Protein AF-U1ZRI5-F1 (afdb_monomer_lite)

Foldseek 3Di:
DDPVVVVVVDDVVPPDPPKDFPDWDDDVQAIFTQIPVGPGPDGQGPVNVVVVPD

Radius of gyration: 13.44 Å; chains: 1; bounding box: 24×23×33 Å

Secondary structure (DSSP, 8-state):
--THHHHHT--GGGS-TT--EEEEEEETTEEEEEETTS----EEEHHHHHHTT-

pLDDT: mean 84.55, std 15.76, range [50.91, 97.88]

Structure (mmCIF, N/CA/C/O backbone):
data_AF-U1ZRI5-F1
#
_entry.id   AF-U1ZRI5-F1
#
loop_
_atom_site.group_PDB
_atom_site.id
_atom_site.type_symbol
_atom_site.label_atom_id
_atom_site.label_alt_id
_atom_site.label_comp_id
_atom_site.label_asym_id
_atom_site.label_entity_id
_atom_site.label_seq_id
_atom_site.pdbx_PDB_ins_code
_atom_site.Cartn_x
_atom_site.Cartn_y
_atom_site.Cartn_z
_atom_site.occupancy
_atom_site.B_iso_or_equiv
_atom_site.auth_seq_id
_atom_site.auth_comp_id
_atom_site.auth_asym_id
_atom_site.auth_atom_id
_atom_site.pdbx_PDB_model_num
ATOM 1 N N . MET A 1 1 ? 14.436 -12.780 24.861 1.00 55.66 1 MET A N 1
ATOM 2 C CA . MET A 1 1 ? 13.053 -12.498 24.430 1.00 55.66 1 MET A CA 1
ATOM 3 C C . MET A 1 1 ? 12.513 -13.768 23.790 1.00 55.66 1 MET A C 1
ATOM 5 O O . MET A 1 1 ? 13.072 -14.169 22.772 1.00 55.66 1 MET A O 1
ATOM 9 N N . PRO A 1 2 ? 11.588 -14.502 24.431 1.00 63.91 2 PRO A N 1
ATOM 10 C CA . PRO A 1 2 ? 11.097 -15.765 23.894 1.00 63.91 2 PRO A CA 1
ATOM 11 C C . PRO A 1 2 ? 10.245 -15.496 22.644 1.00 63.91 2 PRO A C 1
ATOM 13 O O . PRO A 1 2 ? 9.433 -14.580 22.616 1.00 63.91 2 PRO A O 1
ATOM 16 N N . HIS A 1 3 ? 10.440 -16.313 21.610 1.00 54.94 3 HIS A N 1
ATOM 17 C CA . HIS A 1 3 ? 9.823 -16.231 20.276 1.00 54.94 3 HIS A CA 1
ATOM 18 C C . HIS A 1 3 ? 8.273 -16.137 20.286 1.00 54.94 3 HIS A C 1
ATOM 20 O O . HIS A 1 3 ? 7.671 -15.725 19.294 1.00 54.94 3 HIS A O 1
ATOM 26 N N . ALA A 1 4 ? 7.622 -16.489 21.399 1.00 51.28 4 ALA A N 1
ATOM 27 C CA . ALA A 1 4 ? 6.168 -16.516 21.541 1.00 51.28 4 ALA A CA 1
ATOM 28 C C . ALA A 1 4 ? 5.493 -15.127 21.488 1.00 51.28 4 ALA A C 1
ATOM 30 O O . ALA A 1 4 ? 4.409 -15.025 20.925 1.00 51.28 4 ALA A O 1
ATOM 31 N N . GLU A 1 5 ? 6.130 -14.052 21.972 1.00 52.56 5 GLU A N 1
ATOM 32 C CA . GLU A 1 5 ? 5.516 -12.705 21.967 1.00 52.56 5 GLU A CA 1
ATOM 33 C C . GLU A 1 5 ? 5.377 -12.108 20.557 1.00 52.56 5 GLU A C 1
ATOM 35 O O . GLU A 1 5 ? 4.438 -11.366 20.285 1.00 52.56 5 GLU A O 1
ATOM 40 N N . ILE A 1 6 ? 6.276 -12.449 19.626 1.00 56.84 6 ILE A N 1
ATOM 41 C CA . ILE A 1 6 ? 6.294 -11.844 18.280 1.00 56.84 6 ILE A CA 1
ATOM 42 C C . ILE A 1 6 ? 5.100 -12.316 17.439 1.00 56.84 6 ILE A C 1
ATOM 44 O O . ILE A 1 6 ? 4.560 -11.551 16.644 1.00 56.84 6 ILE A O 1
ATOM 48 N N . LEU A 1 7 ? 4.659 -13.563 17.627 1.00 50.91 7 LEU A N 1
ATOM 49 C CA . LEU A 1 7 ? 3.489 -14.109 16.929 1.00 50.91 7 LEU A CA 1
ATOM 50 C C . LEU A 1 7 ? 2.177 -13.566 17.499 1.00 50.91 7 LEU A C 1
ATOM 52 O O . LEU A 1 7 ? 1.168 -13.525 16.802 1.00 50.91 7 LEU A O 1
ATOM 56 N N . GLU A 1 8 ? 2.194 -13.106 18.747 1.00 53.03 8 GLU A N 1
ATOM 57 C CA . GLU A 1 8 ? 1.024 -12.521 19.384 1.00 53.03 8 GLU A CA 1
ATOM 58 C C . GLU A 1 8 ? 0.742 -11.082 18.918 1.00 53.03 8 GLU A C 1
ATOM 60 O O . GLU A 1 8 ? -0.387 -10.608 19.046 1.00 53.03 8 GLU A O 1
ATOM 65 N N . LEU A 1 9 ? 1.736 -10.425 18.305 1.00 56.50 9 LEU A N 1
ATOM 66 C CA . LEU A 1 9 ? 1.634 -9.083 17.725 1.00 56.50 9 LEU A CA 1
ATOM 67 C C . LEU A 1 9 ? 0.958 -9.036 16.342 1.00 56.50 9 LEU A C 1
ATOM 69 O O . LEU A 1 9 ? 0.576 -7.954 15.909 1.00 56.50 9 LEU A O 1
ATOM 73 N N . ILE A 1 10 ? 0.792 -10.167 15.645 1.00 65.38 10 ILE A N 1
ATOM 74 C CA . ILE A 1 10 ? 0.186 -10.209 14.301 1.00 65.38 10 ILE A CA 1
ATOM 75 C C . ILE A 1 10 ? -1.122 -11.005 14.359 1.00 65.38 10 ILE A C 1
ATOM 77 O O . ILE A 1 10 ? -1.227 -12.114 13.838 1.00 65.38 10 ILE A O 1
ATOM 81 N N . LYS A 1 11 ? -2.131 -10.444 15.033 1.00 71.81 11 LYS A N 1
ATOM 82 C CA . LYS A 1 11 ? -3.503 -10.970 15.013 1.00 71.81 11 LYS A CA 1
ATOM 83 C C . LYS A 1 11 ? -4.324 -10.119 14.034 1.00 71.81 11 LYS A C 1
ATOM 85 O O . LYS A 1 11 ? -4.640 -8.983 14.382 1.00 71.81 11 LYS A O 1
ATOM 90 N N . PRO A 1 12 ? -4.663 -10.615 12.828 1.00 65.50 12 PRO A N 1
ATOM 91 C 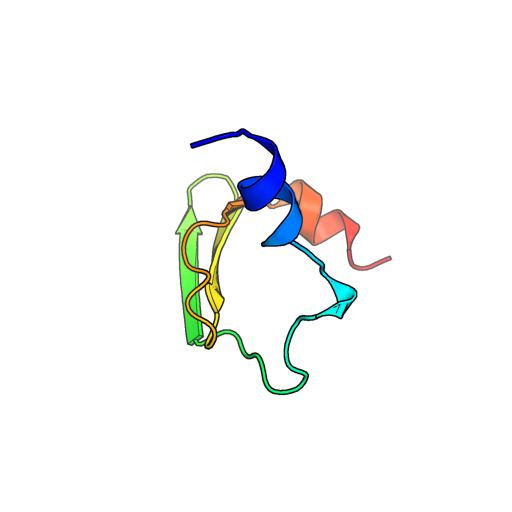CA . PRO A 1 12 ? -5.405 -9.829 11.836 1.00 65.50 12 PRO A CA 1
ATOM 92 C C . PRO A 1 12 ? -6.770 -9.365 12.364 1.00 65.50 12 PRO A C 1
ATOM 94 O O . PRO A 1 12 ? -7.208 -8.264 12.047 1.00 65.50 12 PRO A O 1
ATOM 97 N N . ASP A 1 13 ? -7.381 -10.147 13.256 1.00 77.12 13 ASP A N 1
ATOM 98 C CA . ASP A 1 13 ? -8.666 -9.832 13.893 1.00 77.12 13 ASP A CA 1
ATOM 99 C C . ASP A 1 13 ? -8.588 -8.684 14.919 1.00 77.12 13 ASP A C 1
ATOM 101 O O . ASP A 1 13 ? -9.615 -8.248 15.434 1.00 77.12 13 ASP A O 1
ATOM 105 N N . LEU A 1 14 ? -7.381 -8.203 15.244 1.00 75.62 14 LEU A N 1
ATOM 106 C CA . LEU A 1 14 ? -7.161 -7.069 16.147 1.00 75.62 14 LEU A CA 1
ATOM 107 C C . LEU A 1 14 ? -6.840 -5.762 15.417 1.00 75.62 14 LEU A C 1
ATOM 109 O O . LEU A 1 14 ? -6.613 -4.757 16.088 1.00 75.62 14 LEU A O 1
ATOM 113 N N . ALA A 1 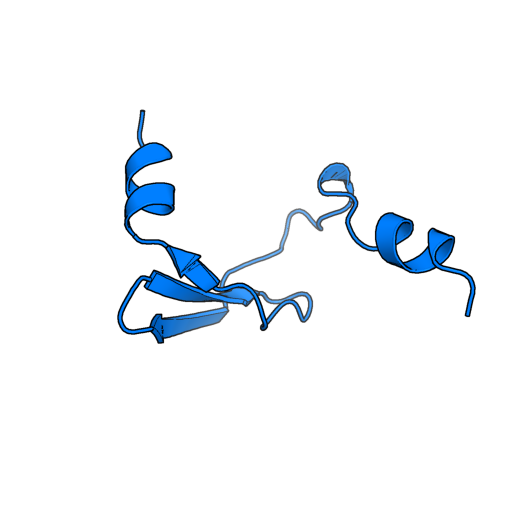15 ? -6.807 -5.751 14.083 1.00 79.81 15 ALA A N 1
ATOM 114 C CA . ALA A 1 15 ? -6.577 -4.524 13.332 1.00 79.81 15 ALA A CA 1
ATOM 115 C C . ALA A 1 15 ? -7.713 -3.509 13.606 1.00 79.81 15 ALA A C 1
ATOM 117 O O . ALA A 1 15 ? -8.880 -3.843 13.377 1.00 79.81 15 ALA A O 1
ATOM 118 N N . PRO A 1 16 ? -7.417 -2.284 14.096 1.00 83.56 16 PRO A N 1
ATOM 119 C CA . PRO A 1 16 ? -8.424 -1.237 14.217 1.00 83.56 16 PRO A CA 1
ATOM 120 C C . PRO A 1 16 ? -9.190 -1.007 12.907 1.00 83.56 16 PRO A C 1
ATOM 122 O O . PRO A 1 16 ? -8.617 -0.984 11.818 1.00 83.56 16 PRO A O 1
ATOM 125 N N . SER A 1 17 ? -10.505 -0.806 13.010 1.00 87.38 17 SER A N 1
ATOM 126 C CA . SER A 1 17 ? -11.387 -0.633 11.846 1.00 87.38 17 SER A CA 1
ATOM 127 C C . SER A 1 17 ? -11.150 0.667 11.071 1.00 87.38 17 SER A C 1
ATOM 129 O O . SER A 1 17 ? -11.616 0.808 9.946 1.00 87.38 17 SER A O 1
ATOM 131 N N . ASP A 1 18 ? -10.471 1.632 11.686 1.00 91.50 18 ASP A N 1
ATOM 132 C CA . ASP A 1 18 ? -10.135 2.946 11.141 1.00 91.50 18 ASP A CA 1
ATOM 133 C C . ASP A 1 18 ? -8.729 3.005 10.517 1.00 91.50 18 ASP A C 1
ATOM 135 O O . ASP A 1 18 ? -8.275 4.078 10.111 1.00 91.50 18 ASP A O 1
ATOM 139 N N . ILE A 1 19 ? -8.040 1.863 10.395 1.00 92.19 19 ILE A N 1
ATOM 140 C CA . ILE A 1 19 ? -6.751 1.802 9.703 1.00 92.19 19 ILE A CA 1
ATOM 141 C C . ILE A 1 19 ? -6.918 2.191 8.235 1.00 92.19 19 ILE A C 1
ATOM 143 O O . ILE A 1 19 ? -7.771 1.675 7.512 1.00 92.19 19 ILE A O 1
ATOM 147 N N . CYS A 1 20 ? -6.036 3.072 7.770 1.00 94.38 20 CYS A N 1
ATOM 148 C CA . CYS A 1 20 ? -5.985 3.512 6.387 1.00 94.38 20 CYS A CA 1
ATOM 149 C C . CYS A 1 20 ? -4.555 3.465 5.839 1.00 94.38 20 CYS A C 1
ATOM 151 O O . CYS A 1 20 ? -3.570 3.462 6.582 1.00 94.38 20 CYS A O 1
ATOM 153 N N . VAL A 1 21 ? -4.445 3.428 4.510 1.00 95.75 21 VAL A N 1
ATOM 154 C CA . VAL A 1 21 ? -3.163 3.567 3.812 1.00 95.75 21 VAL A CA 1
ATOM 155 C C . VAL A 1 21 ? -2.799 5.049 3.758 1.00 95.75 21 VAL A C 1
ATOM 157 O O . VAL A 1 21 ? -3.541 5.853 3.199 1.00 95.75 21 VAL A O 1
ATOM 160 N N . GLN A 1 22 ? -1.644 5.401 4.314 1.00 97.38 22 GLN A N 1
ATOM 161 C CA . GLN A 1 22 ? -1.100 6.759 4.311 1.00 97.38 22 GLN A CA 1
ATOM 162 C C . GLN A 1 22 ? -0.200 7.033 3.102 1.00 97.38 22 GLN A C 1
ATOM 164 O O . GLN A 1 22 ? -0.144 8.159 2.613 1.00 97.38 22 GLN A O 1
ATOM 169 N N . ALA A 1 23 ? 0.523 6.018 2.624 1.00 97.56 23 ALA A N 1
ATOM 170 C CA . ALA A 1 23 ? 1.419 6.148 1.482 1.00 97.56 23 ALA A CA 1
ATOM 171 C C . ALA A 1 23 ? 1.631 4.812 0.766 1.00 97.56 23 ALA A C 1
ATOM 173 O O . ALA A 1 23 ? 1.458 3.734 1.341 1.00 97.56 23 ALA A O 1
ATOM 174 N N . ILE A 1 24 ? 2.042 4.914 -0.498 1.00 97.44 24 ILE A N 1
ATOM 175 C CA . ILE A 1 24 ? 2.399 3.787 -1.353 1.00 97.44 24 ILE A CA 1
ATOM 176 C C . ILE A 1 24 ? 3.751 4.097 -1.986 1.00 97.44 24 ILE A C 1
ATOM 178 O O . ILE A 1 24 ? 3.879 5.079 -2.717 1.00 97.44 24 ILE A O 1
ATOM 182 N N . ASN A 1 25 ? 4.742 3.243 -1.741 1.00 97.75 25 ASN A N 1
ATOM 183 C CA . ASN A 1 25 ? 6.057 3.360 -2.365 1.00 97.75 25 ASN A CA 1
ATOM 184 C C . ASN A 1 25 ? 6.240 2.238 -3.386 1.00 97.75 25 ASN A C 1
ATOM 186 O O . ASN A 1 25 ? 6.029 1.062 -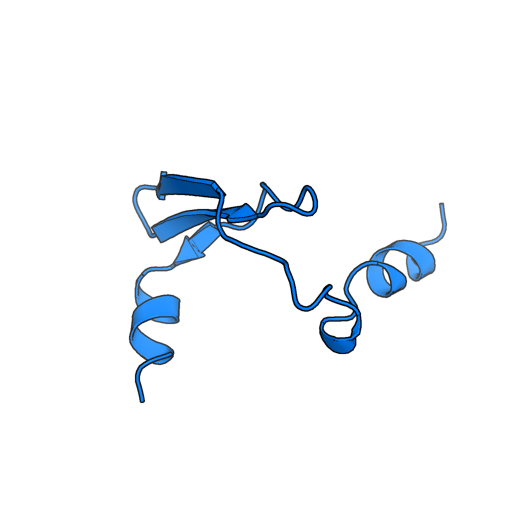3.077 1.00 97.75 25 ASN A O 1
ATOM 190 N N . ALA A 1 26 ? 6.660 2.591 -4.600 1.00 96.81 26 ALA A N 1
ATOM 191 C CA . ALA A 1 26 ? 6.981 1.606 -5.623 1.00 96.81 26 ALA A CA 1
ATOM 192 C C . ALA A 1 26 ? 8.220 0.799 -5.218 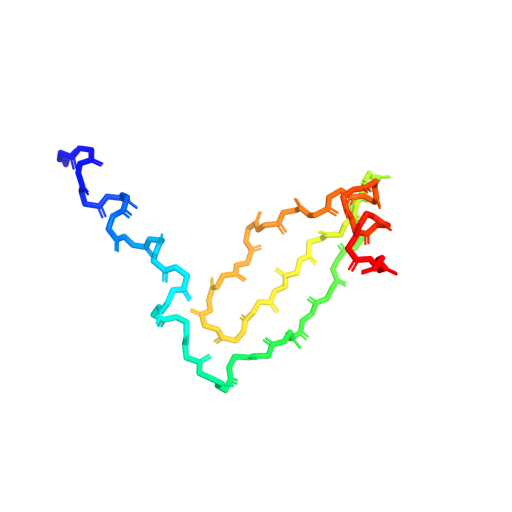1.00 96.81 26 ALA A C 1
ATOM 194 O O . ALA A 1 26 ? 9.247 1.358 -4.838 1.00 96.81 26 ALA A O 1
ATOM 195 N N . GLN A 1 27 ? 8.122 -0.518 -5.350 1.00 94.88 27 GLN A N 1
ATOM 196 C CA . GLN A 1 27 ? 9.236 -1.448 -5.235 1.00 94.88 27 GLN A CA 1
ATOM 197 C C . GLN A 1 27 ? 9.313 -2.200 -6.566 1.00 94.88 27 GLN A C 1
ATOM 199 O O . GLN A 1 27 ? 8.284 -2.513 -7.152 1.00 94.88 27 GLN A O 1
ATOM 204 N N . GLY A 1 28 ? 10.500 -2.489 -7.102 1.00 95.38 28 GLY A N 1
ATOM 205 C CA . GLY A 1 28 ? 10.624 -3.018 -8.476 1.00 95.38 28 GLY A CA 1
ATOM 206 C C . GLY A 1 28 ? 9.723 -4.228 -8.806 1.00 95.38 28 GLY A C 1
ATOM 207 O O . GLY A 1 28 ? 9.328 -4.401 -9.955 1.00 95.38 28 GLY A O 1
ATOM 208 N N . TYR A 1 29 ? 9.339 -5.023 -7.799 1.00 96.50 29 TYR A N 1
ATOM 209 C CA . TYR A 1 29 ? 8.476 -6.206 -7.916 1.00 96.50 29 TYR A CA 1
ATOM 210 C C . TYR A 1 29 ? 7.125 -6.103 -7.167 1.00 96.50 29 TYR A C 1
ATOM 212 O O . TYR A 1 29 ? 6.400 -7.096 -7.068 1.00 96.50 29 TYR A O 1
ATOM 220 N N . GLY A 1 30 ? 6.763 -4.933 -6.635 1.00 96.94 30 GLY A N 1
ATOM 221 C CA . GLY A 1 30 ? 5.527 -4.746 -5.874 1.00 96.94 30 GLY A CA 1
ATOM 222 C C . GLY A 1 30 ? 5.345 -3.327 -5.341 1.00 96.94 30 GLY A C 1
ATOM 223 O O . GLY A 1 30 ? 5.927 -2.368 -5.841 1.00 96.94 30 GLY A O 1
ATOM 224 N N . VAL A 1 31 ? 4.565 -3.185 -4.276 1.00 97.88 31 VAL A N 1
ATOM 225 C CA . VAL A 1 31 ? 4.454 -1.919 -3.538 1.00 97.88 31 VAL A CA 1
ATOM 226 C C . VAL A 1 31 ? 4.661 -2.137 -2.057 1.00 97.88 31 VAL A C 1
ATOM 228 O O . VAL A 1 31 ? 4.252 -3.153 -1.504 1.00 97.88 31 VAL A O 1
ATOM 231 N N . GLN A 1 32 ? 5.275 -1.160 -1.407 1.00 97.38 32 GLN A N 1
ATOM 232 C CA . GLN A 1 32 ? 5.221 -1.030 0.039 1.00 97.38 32 GLN A CA 1
ATOM 233 C C . GLN A 1 32 ? 4.001 -0.183 0.403 1.00 97.38 32 GLN A C 1
ATOM 235 O O . GLN A 1 32 ? 3.833 0.907 -0.149 1.00 97.38 32 GLN A O 1
ATOM 240 N N . LEU A 1 33 ? 3.171 -0.674 1.323 1.00 96.38 33 LEU A N 1
ATOM 241 C CA . LEU A 1 33 ? 2.055 0.085 1.892 1.00 96.38 33 LEU A CA 1
ATOM 242 C C . LEU A 1 33 ? 2.443 0.583 3.283 1.00 96.38 33 LEU A C 1
ATOM 244 O O . LEU A 1 33 ? 2.995 -0.178 4.078 1.00 96.38 33 LEU A O 1
ATOM 248 N N . ILE A 1 34 ? 2.148 1.852 3.559 1.00 96.31 34 ILE A N 1
ATOM 249 C CA . ILE A 1 34 ? 2.350 2.473 4.871 1.00 96.31 34 ILE A CA 1
ATOM 250 C C . ILE A 1 34 ? 0.981 2.669 5.513 1.00 96.31 34 ILE A C 1
ATOM 252 O O . ILE A 1 34 ? 0.160 3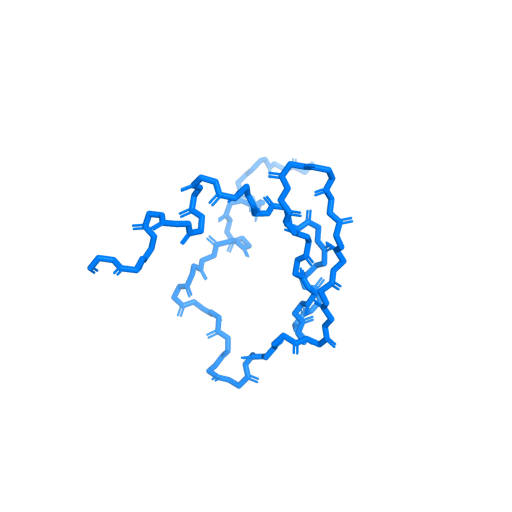.414 4.976 1.00 96.31 34 ILE A O 1
ATOM 256 N N . PHE A 1 35 ? 0.731 2.016 6.643 1.00 94.25 35 PHE A N 1
ATOM 257 C CA . PHE A 1 35 ? -0.542 2.085 7.360 1.00 94.25 35 PHE A CA 1
ATOM 258 C C . PHE A 1 35 ? -0.513 3.121 8.494 1.00 94.25 35 PHE A C 1
ATOM 260 O O . PHE A 1 35 ? 0.550 3.516 8.981 1.00 94.25 35 PHE A O 1
ATOM 267 N N . SER A 1 36 ? -1.687 3.613 8.902 1.00 94.75 36 SER A N 1
ATOM 268 C CA . SER A 1 36 ? -1.850 4.582 10.002 1.00 94.75 36 SER A CA 1
ATOM 269 C C . SER A 1 36 ? -1.494 4.054 11.391 1.00 94.75 36 SER A C 1
ATOM 271 O O . SER A 1 36 ? -1.209 4.850 12.282 1.00 94.75 36 SER A O 1
ATOM 273 N N . ASP A 1 37 ? -1.435 2.738 11.569 1.00 90.19 37 ASP A N 1
ATOM 274 C CA . ASP A 1 37 ? -1.128 2.070 12.838 1.00 90.19 37 ASP A CA 1
ATOM 275 C C . ASP A 1 37 ? 0.374 1.816 13.071 1.00 90.19 37 ASP A C 1
ATOM 277 O O . ASP A 1 37 ? 0.756 1.207 14.069 1.00 90.19 37 ASP A 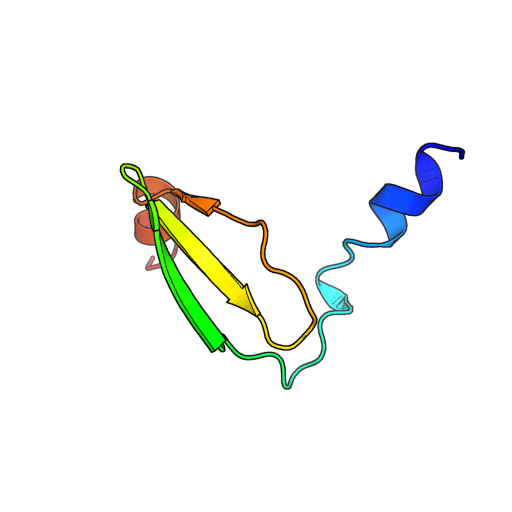O 1
ATOM 281 N N . GLY A 1 38 ? 1.234 2.291 12.164 1.00 89.31 38 GLY A N 1
ATOM 282 C CA . GLY A 1 38 ? 2.687 2.137 12.255 1.00 89.31 38 GLY A CA 1
ATOM 283 C C . GLY A 1 38 ? 3.250 0.928 11.505 1.00 89.31 38 GLY A C 1
ATOM 284 O O . GLY A 1 38 ? 4.466 0.733 11.517 1.00 89.31 38 GLY A O 1
ATOM 285 N N . HIS A 1 39 ? 2.422 0.139 10.811 1.00 89.81 39 HIS A N 1
ATOM 286 C CA . HIS A 1 39 ? 2.924 -0.895 9.908 1.00 89.81 39 HIS A CA 1
ATOM 287 C C . HIS A 1 39 ? 3.437 -0.281 8.602 1.00 89.81 39 HIS A C 1
ATOM 289 O O . HIS A 1 39 ? 2.669 0.151 7.744 1.00 89.81 39 HIS A O 1
ATOM 295 N N . ASP A 1 40 ? 4.759 -0.276 8.436 1.00 94.38 40 ASP A N 1
ATOM 296 C CA . ASP A 1 40 ? 5.429 0.377 7.309 1.00 94.38 40 ASP A CA 1
ATOM 297 C C . ASP A 1 40 ? 6.417 -0.527 6.556 1.00 94.38 40 ASP A C 1
ATOM 299 O O . ASP A 1 40 ? 7.062 -0.078 5.616 1.00 94.38 40 ASP A O 1
ATOM 303 N N . ARG A 1 41 ? 6.557 -1.807 6.923 1.00 91.06 41 ARG A N 1
ATOM 304 C CA . ARG A 1 41 ? 7.603 -2.700 6.369 1.00 91.06 41 ARG A CA 1
ATOM 305 C C . ARG A 1 41 ? 7.121 -3.683 5.303 1.00 91.06 41 ARG A C 1
ATOM 307 O O . ARG A 1 41 ? 7.946 -4.341 4.673 1.00 91.06 41 ARG A O 1
ATOM 314 N N . GLY A 1 42 ? 5.808 -3.828 5.128 1.00 91.19 42 GLY A N 1
ATOM 315 C CA . GLY A 1 42 ? 5.225 -4.826 4.230 1.00 91.19 42 GLY A CA 1
ATOM 316 C C . GLY A 1 42 ? 5.419 -4.463 2.760 1.00 91.19 42 GLY A C 1
ATOM 317 O O . GLY A 1 42 ? 4.998 -3.389 2.338 1.00 91.19 42 GLY A O 1
ATOM 318 N N . ILE A 1 43 ? 6.016 -5.369 1.978 1.00 96.38 43 ILE A N 1
ATOM 319 C CA . ILE A 1 43 ? 6.063 -5.284 0.511 1.00 96.38 43 ILE A CA 1
ATOM 320 C C . ILE A 1 43 ? 5.105 -6.327 -0.057 1.00 96.38 43 ILE A C 1
ATOM 322 O O . ILE A 1 43 ? 5.251 -7.520 0.204 1.00 96.38 43 ILE A O 1
ATOM 326 N N . TYR A 1 44 ? 4.154 -5.869 -0.862 1.00 95.94 44 TYR A N 1
ATOM 327 C CA . TYR A 1 44 ? 3.111 -6.671 -1.485 1.00 95.94 44 TYR A CA 1
ATOM 328 C C . TYR A 1 44 ? 3.465 -6.893 -2.962 1.00 95.94 44 TYR A C 1
ATOM 330 O O . TYR A 1 44 ? 3.444 -5.930 -3.738 1.00 95.94 44 TYR A O 1
ATOM 338 N N . PRO A 1 45 ? 3.822 -8.126 -3.372 1.00 97.50 45 PRO A N 1
ATOM 339 C CA . PRO A 1 45 ? 4.172 -8.422 -4.757 1.00 97.50 45 PRO A CA 1
ATOM 340 C C . PRO A 1 45 ? 3.008 -8.178 -5.719 1.00 97.50 45 PRO A C 1
ATOM 342 O O . PRO A 1 45 ? 1.846 -8.409 -5.378 1.00 97.50 45 PRO A O 1
ATOM 345 N N . TRP A 1 46 ? 3.316 -7.792 -6.957 1.00 95.31 46 TRP A N 1
ATOM 346 C CA . TRP A 1 46 ? 2.282 -7.541 -7.965 1.00 95.31 46 TRP A CA 1
ATOM 347 C C . TRP A 1 46 ? 1.413 -8.766 -8.267 1.00 95.31 46 TRP A C 1
ATOM 349 O O . TRP A 1 46 ? 0.203 -8.627 -8.435 1.00 95.31 46 TRP A O 1
ATOM 359 N N . ASP A 1 47 ? 2.014 -9.958 -8.326 1.00 95.75 47 ASP A N 1
ATOM 360 C CA . ASP A 1 47 ? 1.283 -11.211 -8.551 1.00 95.75 47 ASP A CA 1
ATOM 361 C C . ASP A 1 47 ? 0.285 -11.502 -7.435 1.00 95.75 47 ASP A C 1
ATOM 363 O O . ASP A 1 47 ? -0.847 -11.892 -7.710 1.00 95.75 47 ASP A O 1
ATOM 367 N N . TYR A 1 48 ? 0.677 -11.240 -6.186 1.00 95.25 48 TYR A N 1
ATOM 368 C CA . TYR A 1 48 ? -0.211 -11.382 -5.040 1.00 95.25 48 TYR A CA 1
ATOM 369 C C . TYR A 1 48 ? -1.402 -10.427 -5.147 1.00 95.25 48 TYR A C 1
ATOM 371 O O . TYR A 1 48 ? -2.543 -10.867 -5.063 1.00 95.25 48 TYR A O 1
ATOM 379 N N . LEU A 1 49 ? -1.153 -9.138 -5.411 1.00 94.19 49 LEU A N 1
ATOM 380 C CA . LEU A 1 49 ? -2.214 -8.131 -5.524 1.00 94.19 49 LEU A CA 1
ATOM 381 C C . LEU A 1 49 ? -3.198 -8.433 -6.662 1.00 94.19 49 LEU A C 1
ATOM 383 O O . LEU A 1 49 ? -4.402 -8.273 -6.483 1.00 94.19 49 LEU A O 1
ATOM 387 N N . ARG A 1 50 ? -2.709 -8.918 -7.811 1.00 94.38 50 ARG A N 1
ATOM 388 C CA . ARG A 1 50 ? -3.568 -9.377 -8.917 1.00 94.38 50 ARG A CA 1
ATOM 389 C C . ARG A 1 50 ? -4.458 -10.557 -8.526 1.00 94.38 50 ARG A C 1
ATOM 391 O O . ARG A 1 50 ? -5.565 -10.670 -9.038 1.00 94.38 50 ARG A O 1
ATOM 398 N N . GLY A 1 51 ? -3.988 -11.426 -7.633 1.00 95.62 51 GLY A N 1
ATOM 399 C CA . GLY A 1 51 ? -4.756 -12.565 -7.131 1.00 95.62 51 GLY A CA 1
ATOM 400 C C . GLY A 1 51 ? -5.903 -12.191 -6.186 1.00 95.62 51 GLY A C 1
ATOM 401 O O . GLY A 1 51 ? -6.778 -13.019 -5.963 1.00 95.62 51 GLY A O 1
ATOM 402 N N . LEU A 1 52 ? -5.930 -10.965 -5.646 1.00 92.50 52 LEU A N 1
ATOM 403 C CA . LEU A 1 52 ? -6.942 -10.529 -4.673 1.00 92.50 52 LEU A CA 1
ATOM 404 C C . LEU A 1 52 ? -8.255 -10.042 -5.302 1.00 92.50 52 LEU A C 1
ATOM 406 O O . LEU A 1 52 ? -9.218 -9.814 -4.579 1.00 92.50 52 LEU A O 1
ATOM 410 N N . THR A 1 53 ? -8.309 -9.844 -6.620 1.00 80.50 53 THR A N 1
ATOM 411 C CA . THR A 1 53 ? -9.472 -9.246 -7.298 1.00 80.50 53 THR A CA 1
ATOM 412 C C . THR A 1 53 ? -10.429 -10.279 -7.908 1.00 80.50 53 THR A C 1
ATOM 414 O O . THR A 1 53 ? -11.124 -9.949 -8.869 1.00 80.50 53 THR A O 1
ATOM 417 N N . SER A 1 54 ? -10.411 -11.529 -7.428 1.00 63.09 54 SER A N 1
ATOM 418 C CA . SER A 1 54 ? -11.333 -12.596 -7.870 1.00 63.09 54 SER A CA 1
ATOM 419 C C . SER A 1 54 ? -12.596 -12.675 -7.025 1.00 63.09 54 SER A C 1
ATOM 421 O O . SER A 1 54 ? -12.506 -12.410 -5.807 1.00 63.09 54 SER A O 1
#

Sequence (54 aa):
MPHAEILELIKPDLAPSDICVQAINAQGYGVQLIFSDGHDRGIYPWDYLRGLTS